Protein 2CMT (pdb70)

Solvent-accessible surface area: 7812 Å² total; per-residue (Å²): 199,66,20,97,0,16,0,29,2,90,25,21,139,30,114,7,34,94,0,5,0,64,0,72,34,85,46,0,73,118,1,0,57,0,0,35,0,1,2,53,30,98,118,72,55,11,0,109,100,6,26,3,35,95,0,25,44,124,56,13,2,25,0,0,1,47,80,133,37,88,26,96,14,14,80,3,20,82,35,193,130,10,88,25,51,30,90,124,34,159,0,90,10,52,0,4,0,0,0,12,45,101,28,113,64,35,1,10,1,23,0,4,0,0,11,48,109,0,63,155,23,48,51,134,35,0,7,0,3,85,7,64,77,6,63,86,4,0,108,95,0,40,86,5,4,26,201,85,0,159,34,143,84,88,0,48,0,40,149,19,8,79,48,223

Organism: Schistosoma mansoni (NCBI:txid6183)

Nearest PDB structures (foldseek):
  2cmt-assembly1_A  TM=1.006E+00  e=1.951E-36  Schistosoma mansoni
  2alf-assembly1_A  TM=9.946E-01  e=2.524E-27  Homo sapiens
  4zsd-assembly1_A  TM=9.932E-01  e=2.254E-27  Homo sapiens
  7th1-assembly1_X  TM=9.928E-01  e=2.254E-27  Homo sapiens
  7zdn-assembly2_B  TM=9.934E-01  e=2.991E-27  Homo sapiens

CATH classification: 2.40.100.10

Structure (mmCIF, N/CA/C/O backbone):
data_2CMT
#
_entry.id   2CMT
#
_cell.length_a   39.654
_cell.length_b   59.213
_cell.length_c   61.888
_cell.angle_alpha   90.00
_cell.angle_beta   90.00
_cell.angle_gamma   90.00
#
_symmetry.space_group_name_H-M   'P 21 21 21'
#
loop_
_entity.id
_entity.type
_entity.pdbx_description
1 polymer 'PEPTIDYL-PROLYL CIS-TRANS ISOMERASE E'
2 non-polymer 'ACETATE ION'
3 water water
#
loop_
_atom_site.group_PDB
_atom_site.id
_atom_site.type_symbol
_atom_site.label_atom_id
_atom_site.label_alt_id
_atom_site.label_comp_id
_atom_site.label_asym_id
_atom_site.label_entity_id
_atom_site.label_seq_id
_atom_site.pdbx_PDB_ins_code
_atom_site.Cartn_x
_atom_site.Cartn_y
_atom_site.Cartn_z
_atom_site.occupancy
_atom_site.B_iso_or_equiv
_atom_site.auth_seq_id
_atom_site.auth_comp_id
_atom_site.auth_asym_id
_atom_site.auth_atom_id
_atom_site.pdbx_PDB_model_num
ATOM 1 N N . ASN A 1 9 ? 23.306 -2.703 -7.667 0.30 13.17 9 ASN A N 1
ATOM 2 C CA . ASN A 1 9 ? 23.532 -1.387 -6.998 1.00 13.10 9 ASN A CA 1
ATOM 3 C C . ASN A 1 9 ? 22.559 -1.167 -5.843 1.00 12.86 9 ASN A C 1
ATOM 4 O O . ASN A 1 9 ? 21.390 -1.550 -5.923 0.30 12.78 9 ASN A O 1
ATOM 9 N N . LEU A 1 10 ? 23.053 -0.538 -4.777 1.00 12.41 10 LEU A N 1
ATOM 10 C CA . LEU A 1 10 ? 22.279 -0.358 -3.550 1.00 11.87 10 LEU A CA 1
ATOM 11 C C . LEU A 1 10 ? 21.234 0.747 -3.717 1.00 11.40 10 LEU A C 1
ATOM 12 O O . LEU A 1 10 ? 21.583 1.872 -4.090 1.00 11.62 10 LEU A O 1
ATOM 17 N N . PRO A 1 11 ? 19.950 0.431 -3.445 1.00 10.84 11 PRO A N 1
ATOM 18 C CA . PRO A 1 11 ? 18.882 1.423 -3.563 1.00 10.44 11 PRO A CA 1
ATOM 19 C C . PRO A 1 11 ? 19.115 2.677 -2.728 1.00 10.09 11 PRO A C 1
ATOM 20 O O . PRO A 1 11 ? 19.605 2.596 -1.602 1.00 9.73 11 PRO A O 1
ATOM 24 N N . ARG A 1 12 ? 18.752 3.818 -3.301 1.00 9.52 12 ARG A N 1
ATOM 25 C CA . ARG A 1 12 ? 18.827 5.110 -2.642 1.00 9.23 12 ARG A CA 1
ATOM 26 C C . ARG A 1 12 ? 17.404 5.647 -2.581 1.00 8.57 12 ARG A C 1
ATOM 27 O O . ARG A 1 12 ? 16.782 5.861 -3.617 1.00 8.40 12 ARG A O 1
ATOM 35 N N . VAL A 1 13 ? 16.880 5.840 -1.374 1.00 7.77 13 VAL A N 1
ATOM 36 C CA . VAL A 1 13 ? 15.498 6.289 -1.199 1.00 7.53 13 VAL A CA 1
ATOM 37 C C . VAL A 1 13 ? 15.448 7.523 -0.312 1.00 7.15 13 VAL A C 1
ATOM 38 O O . VAL A 1 13 ? 16.434 7.855 0.340 1.00 6.99 13 VAL A O 1
ATOM 42 N N . PHE A 1 14 ? 14.304 8.203 -0.293 1.00 6.93 14 PHE A N 1
ATOM 43 C CA . PHE A 1 14 ? 14.191 9.458 0.448 1.00 7.11 14 PHE A CA 1
ATOM 44 C C . PHE A 1 14 ? 12.839 9.660 1.116 1.00 6.89 14 PHE A C 1
ATOM 45 O O . PHE A 1 14 ? 11.823 9.123 0.669 1.00 6.66 14 PHE A O 1
ATOM 53 N N . PHE A 1 15 ? 12.864 10.435 2.201 1.00 6.84 15 PHE A N 1
ATOM 54 C CA . PHE A 1 15 ? 11.676 11.019 2.810 1.00 7.05 15 PHE A CA 1
ATOM 55 C C . PHE A 1 15 ? 11.836 12.531 2.785 1.00 7.15 15 PHE A C 1
ATOM 56 O O . PHE A 1 15 ? 12.878 13.041 3.196 1.00 7.09 15 PHE A O 1
ATOM 64 N N . ASP A 1 16 ? 10.804 13.239 2.336 1.00 7.25 16 ASP A N 1
ATOM 65 C CA . ASP A 1 16 ? 10.663 14.665 2.619 1.00 7.58 16 ASP A CA 1
ATOM 66 C C . ASP A 1 16 ? 9.818 14.800 3.877 1.00 7.78 16 ASP A C 1
ATOM 67 O O . ASP A 1 16 ? 8.718 14.258 3.946 1.00 8.21 16 ASP A O 1
ATOM 72 N N . ILE A 1 17 ? 10.341 15.523 4.863 1.00 7.83 17 ILE A N 1
ATOM 73 C CA . ILE A 1 17 ? 9.744 15.590 6.192 1.00 8.04 17 ILE A CA 1
ATOM 74 C C . ILE A 1 17 ? 9.131 16.961 6.457 1.00 8.16 17 ILE A C 1
ATOM 75 O O . ILE A 1 17 ? 9.765 17.987 6.218 1.00 8.25 17 ILE A O 1
ATOM 80 N N . ARG A 1 18 ? 7.898 16.962 6.954 1.00 8.47 18 ARG A N 1
ATOM 81 C CA . ARG A 1 18 ? 7.255 18.181 7.425 1.00 8.78 18 ARG A CA 1
ATOM 82 C C . ARG A 1 18 ? 7.011 18.038 8.922 1.00 8.93 18 ARG A C 1
ATOM 83 O O . ARG A 1 18 ? 6.402 17.063 9.368 1.00 9.32 18 ARG A O 1
ATOM 91 N N . ILE A 1 19 ? 7.516 19.000 9.693 1.00 8.95 19 ILE A N 1
ATOM 92 C CA . ILE A 1 19 ? 7.339 19.031 11.141 1.00 9.03 19 ILE A CA 1
ATOM 93 C C . ILE A 1 19 ? 6.422 20.205 11.469 1.00 9.13 19 ILE A C 1
ATOM 94 O O . ILE A 1 19 ? 6.774 21.359 11.223 1.00 9.12 19 ILE A O 1
ATOM 99 N N . GLY A 1 20 ? 5.244 19.908 12.010 1.00 9.48 20 GLY A N 1
ATOM 100 C CA . GLY A 1 20 ? 4.227 20.933 12.212 1.00 9.75 20 GLY A CA 1
ATOM 101 C C . GLY A 1 20 ? 3.953 21.647 10.900 1.00 10.03 20 GLY A C 1
ATOM 102 O O . GLY A 1 20 ? 3.688 21.002 9.884 1.00 10.16 20 GLY A O 1
ATOM 103 N N . ASN A 1 21 ? 4.045 22.976 10.914 1.00 10.41 21 ASN A N 1
ATOM 104 C CA . ASN A 1 21 ? 3.754 23.793 9.729 1.00 10.61 21 ASN A CA 1
ATOM 105 C C . ASN A 1 21 ? 4.985 24.189 8.908 1.00 10.72 21 ASN A C 1
ATOM 106 O O . ASN A 1 21 ? 4.958 25.187 8.184 0.50 10.37 21 ASN A O 1
ATOM 111 N N . GLY A 1 22 ? 6.056 23.405 9.011 1.00 10.53 22 GLY A N 1
ATOM 112 C CA . GLY A 1 22 ? 7.305 23.723 8.329 1.00 10.69 22 GLY A CA 1
ATOM 113 C C . GLY A 1 22 ? 7.926 22.520 7.651 1.00 10.62 22 GLY A C 1
ATOM 114 O O . GLY A 1 22 ? 8.019 21.441 8.244 1.00 10.93 22 GLY A O 1
ATOM 115 N N . ASP A 1 23 ? 8.341 22.702 6.401 1.00 10.68 23 ASP A N 1
ATOM 116 C CA . ASP A 1 23 ? 9.122 21.691 5.699 1.00 10.45 23 ASP A CA 1
ATOM 117 C C . ASP A 1 23 ? 10.502 21.609 6.342 1.00 10.38 23 ASP A C 1
ATOM 118 O O . ASP A 1 23 ? 11.190 22.624 6.469 1.00 10.93 23 ASP A O 1
ATOM 123 N N . ALA A 1 24 ? 10.898 20.404 6.748 1.00 9.81 24 ALA A N 1
ATOM 124 C CA . ALA A 1 24 ? 12.150 20.194 7.481 1.00 9.46 24 ALA A CA 1
ATOM 125 C C . ALA A 1 24 ? 13.322 19.794 6.584 1.00 9.11 24 ALA A C 1
ATOM 126 O O . ALA A 1 24 ? 14.480 19.951 6.969 1.00 9.20 24 ALA A O 1
ATOM 128 N N . GLY A 1 25 ? 13.024 19.270 5.398 1.00 8.61 25 GLY A N 1
ATOM 129 C CA . GLY A 1 25 ? 14.053 18.855 4.451 1.00 8.46 25 GLY A CA 1
ATOM 130 C C . GLY A 1 25 ? 13.952 17.385 4.105 1.00 8.22 25 GLY A C 1
ATOM 131 O O . GLY A 1 25 ? 12.971 16.723 4.445 1.00 8.27 25 GLY A O 1
ATOM 132 N N . ARG A 1 26 ? 14.989 16.880 3.443 1.00 8.04 26 ARG A N 1
ATOM 133 C CA . ARG A 1 26 ? 14.998 15.527 2.894 1.00 8.05 26 ARG A CA 1
ATOM 134 C C . ARG A 1 26 ? 15.985 14.624 3.623 1.00 7.79 26 ARG A C 1
ATOM 135 O O . ARG A 1 26 ? 17.136 15.002 3.840 1.00 7.92 26 ARG A O 1
ATOM 143 N N . ILE A 1 27 ? 15.519 13.431 3.990 1.00 7.57 27 ILE A N 1
ATOM 144 C CA . ILE A 1 27 ? 16.377 12.362 4.489 1.00 7.54 27 ILE A CA 1
ATOM 145 C C . ILE A 1 27 ? 16.626 11.405 3.328 1.00 7.44 27 ILE A C 1
ATOM 146 O O . ILE A 1 27 ? 15.676 10.958 2.688 1.00 7.47 27 ILE A O 1
ATOM 151 N N . VAL A 1 28 ? 17.894 11.118 3.044 1.00 7.13 28 VAL A N 1
ATOM 152 C CA . VAL A 1 28 ? 18.260 10.152 2.010 1.00 7.25 28 VAL A CA 1
ATOM 153 C C . VAL A 1 28 ? 18.882 8.936 2.678 1.00 7.03 28 VAL A C 1
ATOM 154 O O . VAL A 1 28 ? 19.735 9.068 3.557 1.00 6.58 28 VAL A O 1
ATOM 158 N N . MET A 1 29 ? 18.447 7.755 2.250 1.00 6.80 29 MET A N 1
ATOM 159 C CA . MET A 1 29 ? 18.850 6.502 2.873 1.00 7.17 29 MET A CA 1
ATOM 160 C C . MET A 1 29 ? 19.378 5.523 1.832 1.00 7.24 29 MET A C 1
ATOM 161 O O . MET A 1 29 ? 18.820 5.404 0.745 1.00 7.39 29 MET A O 1
ATOM 166 N N . GLU A 1 30 ? 20.464 4.836 2.177 1.00 7.35 30 GLU A N 1
ATOM 167 C CA . GLU A 1 30 ? 20.998 3.751 1.365 1.00 7.48 30 GLU A CA 1
ATOM 168 C C . GLU A 1 30 ? 20.527 2.443 1.975 1.00 7.31 30 GLU A C 1
ATOM 169 O O . GLU A 1 30 ? 20.636 2.251 3.188 1.00 7.41 30 GLU A O 1
ATOM 175 N N . LEU A 1 31 ? 19.999 1.556 1.137 1.00 7.08 31 LEU A N 1
ATOM 176 C CA . LEU A 1 31 ? 19.467 0.271 1.590 1.00 7.17 31 LEU A CA 1
ATOM 177 C C . LEU A 1 31 ? 20.446 -0.846 1.255 1.00 7.19 31 LEU A C 1
ATOM 178 O O . LEU A 1 31 ? 20.937 -0.934 0.129 1.00 7.04 31 LEU A O 1
ATOM 183 N N . ARG A 1 32 ? 20.722 -1.697 2.238 1.00 7.41 32 ARG A N 1
ATOM 184 C CA . ARG A 1 32 ? 21.731 -2.743 2.092 1.00 7.81 32 ARG A CA 1
ATOM 185 C C . ARG A 1 32 ? 21.136 -4.006 1.478 1.00 8.05 32 ARG A C 1
ATOM 186 O O . ARG A 1 32 ? 21.031 -5.048 2.130 1.00 8.08 32 ARG A O 1
ATOM 194 N N . SER A 1 33 ? 20.765 -3.898 0.203 1.00 8.37 33 SER A N 1
ATOM 195 C CA A SER A 1 33 ? 20.197 -5.020 -0.541 0.70 8.35 33 SER A CA 1
ATOM 196 C CA B SER A 1 33 ? 20.199 -5.020 -0.546 0.30 8.42 33 SER A CA 1
ATOM 197 C C . SER A 1 33 ? 21.216 -6.143 -0.743 1.00 8.56 33 SER A C 1
ATOM 198 O O . SER A 1 33 ? 20.843 -7.284 -1.019 1.00 8.90 33 SER A O 1
ATOM 203 N N . ASP A 1 34 ? 22.497 -5.813 -0.611 1.00 8.66 34 ASP A N 1
ATOM 204 C CA . ASP A 1 34 ? 23.566 -6.810 -0.685 1.00 8.58 34 ASP A CA 1
ATOM 205 C C . ASP A 1 34 ? 23.544 -7.791 0.494 1.00 8.70 34 ASP A C 1
ATOM 206 O O . ASP A 1 34 ? 24.018 -8.923 0.368 0.70 8.57 34 ASP A O 1
ATOM 211 N N . ILE A 1 35 ? 22.997 -7.357 1.629 1.00 8.44 35 ILE A N 1
ATOM 212 C CA . ILE A 1 35 ? 22.966 -8.162 2.856 1.00 8.36 35 ILE A CA 1
ATOM 213 C C . ILE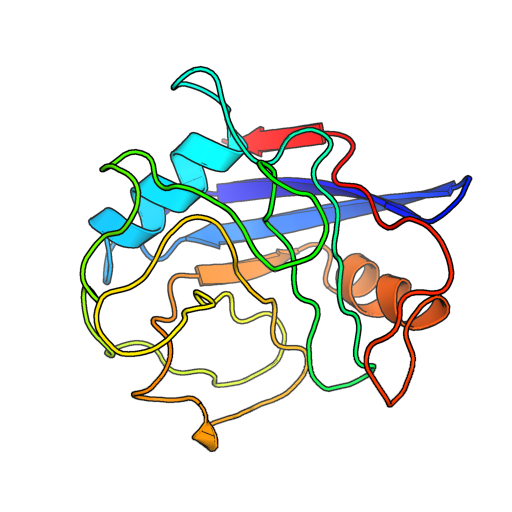 A 1 35 ? 21.566 -8.694 3.160 1.00 8.22 35 ILE A C 1
ATOM 214 O O . ILE A 1 35 ? 21.403 -9.862 3.516 1.00 8.10 35 ILE A O 1
ATOM 219 N N . VAL A 1 36 ? 20.567 -7.823 3.035 1.00 7.86 36 VAL A N 1
ATOM 220 C CA . VAL A 1 36 ? 19.178 -8.160 3.350 1.00 7.79 36 VAL A CA 1
ATOM 221 C C . VAL A 1 36 ? 18.279 -7.753 2.177 1.00 7.73 36 VAL A C 1
ATOM 222 O O . VAL A 1 36 ? 17.502 -6.799 2.275 1.00 7.58 36 VAL A O 1
ATOM 226 N N . PRO A 1 37 ? 18.395 -8.472 1.049 1.00 7.63 37 PRO A N 1
ATOM 227 C CA . PRO A 1 37 ? 17.650 -8.083 -0.150 1.00 7.63 37 PRO A CA 1
ATOM 228 C C . PRO A 1 37 ? 16.130 -8.004 0.030 1.00 7.60 37 PRO A C 1
ATOM 229 O O . PRO A 1 37 ? 15.503 -7.079 -0.484 1.00 7.69 37 PRO A O 1
ATOM 233 N N . ARG A 1 38 ? 15.542 -8.962 0.741 1.00 7.37 38 ARG A N 1
ATOM 234 C CA . ARG A 1 38 ? 14.090 -8.968 0.946 1.00 7.40 38 ARG A CA 1
ATOM 235 C C . ARG A 1 38 ? 13.628 -7.786 1.793 1.00 6.91 38 ARG A C 1
ATOM 236 O O . ARG A 1 38 ? 12.619 -7.154 1.488 1.00 6.88 38 ARG A O 1
ATOM 244 N N . THR A 1 39 ? 14.367 -7.502 2.862 1.00 6.51 39 THR A N 1
ATOM 245 C CA . THR A 1 39 ? 14.017 -6.430 3.791 1.00 6.28 39 THR A CA 1
ATOM 246 C C . THR A 1 39 ? 14.231 -5.063 3.144 1.00 5.95 39 THR A C 1
ATOM 247 O O . THR A 1 39 ? 13.416 -4.155 3.314 1.00 5.73 39 THR A O 1
ATOM 251 N N . ALA A 1 40 ? 15.321 -4.927 2.395 1.00 5.83 40 ALA A N 1
ATOM 252 C CA . ALA A 1 40 ? 15.588 -3.699 1.645 1.00 5.88 40 ALA A CA 1
ATOM 253 C C . ALA A 1 40 ? 14.509 -3.453 0.587 1.00 5.91 40 ALA A C 1
ATOM 254 O O . ALA A 1 40 ? 14.043 -2.324 0.420 1.00 5.98 40 ALA A O 1
ATOM 256 N N . GLU A 1 41 ? 14.102 -4.507 -0.114 1.00 6.03 41 GLU A N 1
ATOM 257 C CA . GLU A 1 41 ? 13.075 -4.384 -1.151 1.00 5.92 41 GLU A CA 1
ATOM 258 C C . GLU A 1 41 ? 11.718 -3.965 -0.588 1.00 5.74 41 GLU A C 1
ATOM 259 O O . GLU A 1 41 ? 11.004 -3.172 -1.203 1.00 5.86 41 GLU A O 1
ATOM 265 N N . ASN A 1 42 ? 11.351 -4.506 0.571 1.00 5.44 42 ASN A N 1
ATOM 266 C CA . ASN A 1 42 ? 10.120 -4.094 1.238 1.00 5.33 42 ASN A CA 1
ATOM 267 C C . ASN A 1 42 ? 10.132 -2.587 1.473 1.00 5.09 42 ASN A C 1
ATOM 268 O O . ASN A 1 42 ? 9.209 -1.879 1.087 1.00 5.11 42 ASN A O 1
ATOM 273 N N . PHE A 1 43 ? 11.204 -2.098 2.083 1.00 4.98 43 PHE A N 1
ATOM 274 C CA . PHE A 1 43 ? 11.314 -0.679 2.410 1.00 4.96 43 PHE A CA 1
ATOM 275 C C . PHE A 1 43 ? 11.318 0.187 1.151 1.00 5.08 43 PHE A C 1
ATOM 276 O O . PHE A 1 43 ? 10.651 1.223 1.101 1.00 5.23 43 PHE A O 1
ATOM 284 N N . ARG A 1 44 ? 12.063 -0.245 0.137 1.00 5.43 44 ARG A N 1
ATOM 285 C CA . ARG A 1 44 ? 12.141 0.488 -1.122 1.00 5.54 44 ARG A CA 1
ATOM 286 C C . ARG A 1 44 ? 10.768 0.604 -1.774 1.00 5.56 44 ARG A C 1
ATOM 287 O O . ARG A 1 44 ? 10.363 1.688 -2.198 1.00 5.66 44 ARG A O 1
ATOM 295 N N . ALA A 1 45 ? 10.058 -0.518 -1.848 1.00 5.41 45 ALA A N 1
ATOM 296 C CA . ALA A 1 45 ? 8.730 -0.546 -2.458 1.00 5.66 45 ALA A CA 1
ATOM 297 C C . ALA A 1 45 ? 7.723 0.299 -1.681 1.00 5.78 45 ALA A C 1
ATOM 298 O O . ALA A 1 45 ? 6.846 0.924 -2.275 1.00 5.96 45 ALA A O 1
ATOM 300 N N . LEU A 1 46 ? 7.842 0.323 -0.356 1.00 5.69 46 LEU A N 1
ATOM 301 C CA . LEU A 1 46 ? 6.969 1.170 0.459 1.00 5.88 46 LEU A CA 1
ATOM 302 C C . LEU A 1 46 ? 7.301 2.655 0.291 1.00 5.89 46 LEU A C 1
ATOM 303 O O . LEU A 1 46 ? 6.425 3.504 0.436 1.00 5.74 46 LEU A O 1
ATOM 308 N N . CYS A 1 47 ? 8.556 2.966 -0.031 1.00 6.18 47 CYS A N 1
ATOM 309 C CA . CYS A 1 47 ? 8.938 4.349 -0.338 1.00 6.48 47 CYS A CA 1
ATOM 310 C C . CYS A 1 47 ? 8.343 4.822 -1.662 1.00 6.81 47 CYS A C 1
ATOM 311 O O . CYS A 1 47 ? 7.860 5.947 -1.758 1.00 7.07 47 CYS A O 1
ATOM 314 N N . THR A 1 48 ? 8.387 3.972 -2.684 1.00 7.19 48 THR A N 1
ATOM 315 C CA . THR A 1 48 ? 7.870 4.355 -4.000 1.00 7.55 48 THR A CA 1
ATOM 316 C C . THR A 1 48 ? 6.354 4.226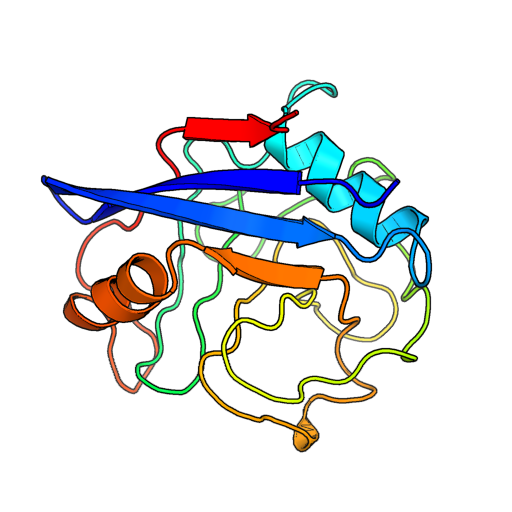 -4.082 1.00 8.03 48 THR A C 1
ATOM 317 O O . THR A 1 48 ? 5.725 4.863 -4.925 1.00 8.81 48 THR A O 1
ATOM 321 N N . GLY A 1 49 ? 5.777 3.393 -3.218 1.00 8.29 49 GLY A N 1
ATOM 322 C CA . GLY A 1 49 ? 4.339 3.149 -3.218 1.00 8.43 49 GLY A CA 1
ATOM 323 C C . GLY A 1 49 ? 3.895 2.278 -4.377 1.00 8.68 49 GLY A C 1
ATOM 324 O O . GLY A 1 49 ? 2.713 2.257 -4.721 1.00 8.96 49 GLY A O 1
ATOM 325 N N . GLU A 1 50 ? 4.834 1.541 -4.967 1.00 8.97 50 GLU A N 1
ATOM 326 C CA . GLU A 1 50 ? 4.565 0.800 -6.201 1.00 9.39 50 GLU A CA 1
ATOM 327 C C . GLU A 1 50 ? 3.534 -0.320 -6.059 1.00 9.58 50 GLU A C 1
ATOM 328 O O . GLU A 1 50 ? 2.983 -0.760 -7.061 1.00 9.82 50 GLU A O 1
ATOM 334 N N . ARG A 1 51 ? 3.282 -0.788 -4.837 1.00 9.76 51 ARG A N 1
ATOM 335 C CA . ARG A 1 51 ? 2.261 -1.821 -4.597 1.00 9.84 51 ARG A CA 1
ATOM 336 C C . ARG A 1 51 ? 0.882 -1.251 -4.254 1.00 9.81 51 ARG A C 1
ATOM 337 O O . ARG A 1 51 ? -0.062 -2.015 -4.047 1.00 10.22 51 ARG A O 1
ATOM 345 N N . GLY A 1 52 ? 0.767 0.074 -4.191 1.00 9.43 52 GLY A N 1
ATOM 346 C CA . GLY A 1 52 ? -0.505 0.733 -3.889 1.00 9.33 52 GLY A CA 1
ATOM 347 C C . GLY A 1 52 ? -0.643 1.187 -2.449 1.00 9.24 52 GLY A C 1
ATOM 348 O O . GLY A 1 52 ? -1.700 1.663 -2.043 1.00 9.77 52 GLY A O 1
ATOM 349 N N . PHE A 1 53 ? 0.432 1.046 -1.681 1.00 8.81 53 PHE A N 1
ATOM 350 C CA . PHE A 1 53 ? 0.462 1.487 -0.293 1.00 8.51 53 PHE A CA 1
ATOM 351 C C . PHE A 1 53 ? 1.904 1.753 0.100 1.00 8.08 53 PHE A C 1
ATOM 352 O O . PHE A 1 53 ? 2.830 1.312 -0.582 1.00 7.75 53 PHE A O 1
ATOM 360 N N . GLY A 1 54 ? 2.095 2.471 1.198 1.00 7.76 54 GLY A N 1
ATOM 361 C CA . GLY A 1 54 ? 3.441 2.778 1.655 1.00 7.75 54 GLY A CA 1
ATOM 362 C C . GLY A 1 54 ? 3.531 3.992 2.550 1.00 7.49 54 GLY A C 1
ATOM 363 O O . GLY A 1 54 ? 2.539 4.427 3.129 1.00 7.41 54 GLY A O 1
ATOM 364 N N . TYR A 1 55 ? 4.732 4.551 2.631 1.00 7.39 55 TYR A N 1
ATOM 365 C CA . TYR A 1 55 ? 5.051 5.557 3.637 1.00 7.69 55 TYR A CA 1
ATOM 366 C C . TYR A 1 55 ? 4.562 6.964 3.311 1.00 8.13 55 TYR A C 1
ATOM 367 O O . TYR A 1 55 ? 4.652 7.845 4.158 1.00 8.29 55 TYR A O 1
ATOM 376 N N . HIS A 1 56 ? 4.058 7.194 2.102 1.00 8.95 56 HIS A N 1
ATOM 377 C CA . HIS A 1 56 ? 3.595 8.534 1.738 1.00 9.44 56 HIS A CA 1
ATOM 378 C C . HIS A 1 56 ? 2.489 8.986 2.692 1.00 9.67 56 HIS A C 1
ATOM 379 O O . HIS A 1 56 ? 1.510 8.270 2.893 1.00 9.66 56 HIS A O 1
ATOM 386 N N . ASN A 1 57 ? 2.681 10.166 3.287 1.00 10.02 57 ASN A N 1
ATOM 387 C CA . ASN A 1 57 ? 1.785 10.735 4.309 1.00 10.52 57 ASN A CA 1
ATOM 388 C C . ASN A 1 57 ? 1.763 9.989 5.651 1.00 10.82 57 ASN A C 1
ATOM 389 O O . ASN A 1 57 ? 0.930 10.273 6.514 1.00 11.03 57 ASN A O 1
ATOM 394 N N . CYS A 1 58 ? 2.702 9.062 5.830 1.00 11.19 58 CYS A N 1
ATOM 395 C CA . CYS A 1 58 ? 2.874 8.342 7.085 1.00 11.28 58 CYS A CA 1
ATOM 396 C C . CYS A 1 58 ? 3.587 9.261 8.071 1.00 11.24 58 CYS A C 1
ATOM 397 O O . CYS A 1 58 ? 4.289 10.183 7.662 1.00 11.57 58 CYS A O 1
ATOM 400 N N . CYS A 1 59 ? 3.412 9.008 9.363 1.00 11.03 59 CYS A N 1
ATOM 401 C CA . CYS A 1 59 ? 4.044 9.836 10.385 1.00 10.84 59 CYS A CA 1
ATOM 402 C C . CYS A 1 59 ? 5.151 9.099 11.131 1.00 10.66 59 CYS A C 1
ATOM 403 O O . CYS A 1 59 ? 5.288 7.876 11.030 1.00 10.63 59 CYS A O 1
ATOM 406 N N . PHE A 1 60 ? 5.951 9.869 11.863 1.00 10.33 60 PHE A N 1
ATOM 407 C CA . PHE A 1 60 ? 6.840 9.328 12.884 1.00 10.26 60 PHE A CA 1
ATOM 408 C C . PHE A 1 60 ? 6.109 9.486 14.210 1.00 10.37 60 PHE A C 1
ATOM 409 O 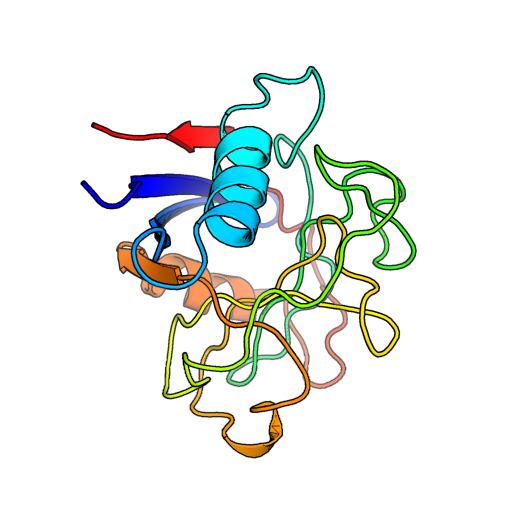O . PHE A 1 60 ? 5.878 10.608 14.662 1.00 10.72 60 PHE A O 1
ATOM 417 N N . HIS A 1 61 ? 5.743 8.364 14.823 1.00 10.19 61 HIS A 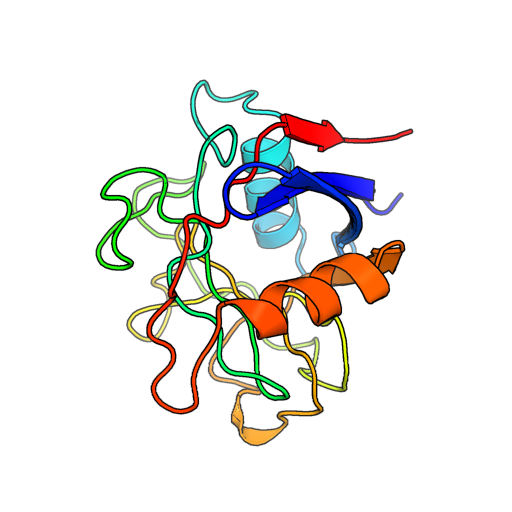N 1
ATOM 418 C CA . HIS A 1 61 ? 4.881 8.375 16.014 1.00 10.34 61 HIS A CA 1
ATOM 419 C C . HIS A 1 61 ? 5.651 8.379 17.334 1.00 10.44 61 HIS A C 1
ATOM 420 O O . HIS A 1 61 ? 5.056 8.593 18.392 1.00 10.83 61 HIS A O 1
ATOM 427 N N . ARG A 1 62 ? 6.959 8.143 17.276 1.00 10.27 62 ARG A N 1
ATOM 428 C CA . ARG A 1 62 ? 7.816 8.273 18.450 1.00 10.29 62 ARG A CA 1
ATOM 429 C C . ARG A 1 62 ? 9.127 8.953 18.073 1.00 9.89 62 ARG A C 1
ATOM 430 O O . ARG A 1 62 ? 9.755 8.598 17.076 1.00 9.48 62 ARG A O 1
ATOM 438 N N . VAL A 1 63 ? 9.521 9.946 18.865 1.00 9.44 63 VAL A N 1
ATOM 439 C CA . VAL A 1 63 ? 10.802 10.618 18.698 1.00 9.42 63 VAL A CA 1
ATOM 440 C C . VAL A 1 63 ? 11.437 10.784 20.073 1.00 9.32 63 VAL A C 1
ATOM 441 O O . VAL A 1 63 ? 10.944 11.553 20.901 1.00 9.31 63 VAL A O 1
ATOM 445 N N . ILE A 1 64 ? 12.516 10.044 20.314 1.00 9.19 64 ILE A N 1
ATOM 446 C CA . ILE A 1 64 ? 13.262 10.129 21.563 1.00 9.40 64 ILE A CA 1
ATOM 447 C C . ILE A 1 64 ? 14.600 10.783 21.240 1.00 9.35 64 ILE A C 1
ATOM 448 O O . ILE A 1 64 ? 15.448 10.154 20.609 1.00 9.16 64 ILE A O 1
ATOM 453 N N . PRO A 1 65 ? 14.787 12.054 21.643 1.00 9.43 65 PRO A N 1
ATOM 454 C CA . PRO A 1 65 ? 16.042 12.737 21.337 1.00 9.62 65 PRO A CA 1
ATOM 455 C C . PRO A 1 65 ? 17.278 11.937 21.743 1.00 9.69 65 PRO A C 1
ATOM 456 O O . PRO A 1 65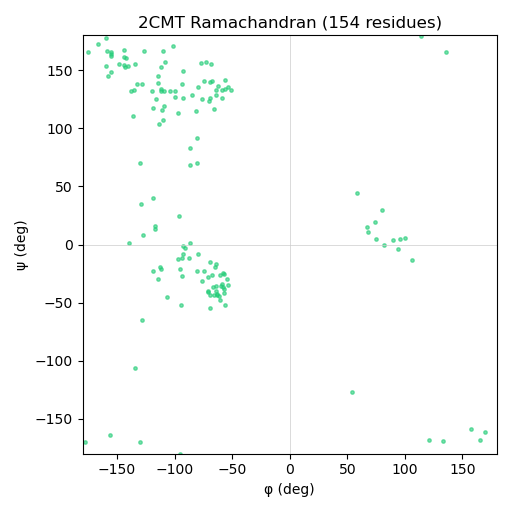 ? 17.326 11.393 22.846 1.00 9.88 65 PRO A O 1
ATOM 460 N N . GLN A 1 66 ? 18.243 11.852 20.827 1.00 9.97 66 GLN A N 1
ATOM 461 C CA A GLN A 1 66 ? 19.535 11.195 21.061 0.50 10.20 66 GLN A CA 1
ATOM 462 C C . GLN A 1 66 ? 19.439 9.676 21.245 1.00 10.25 66 GLN A C 1
ATOM 463 O O . GLN A 1 66 ? 20.394 9.036 21.694 1.00 10.69 66 GLN A O 1
ATOM 469 N N . PHE A 1 67 ? 18.302 9.100 20.865 1.00 10.14 67 PHE A N 1
ATOM 470 C CA . PHE A 1 67 ? 18.131 7.651 20.884 1.00 9.84 67 PHE A CA 1
ATOM 471 C C . PHE A 1 67 ? 17.630 7.181 19.518 1.00 9.51 67 PHE A C 1
ATOM 472 O O . PHE A 1 67 ? 18.351 6.485 18.802 1.00 9.01 67 PHE A O 1
ATOM 480 N N . MET A 1 68 ? 16.422 7.583 19.135 1.00 9.21 68 MET A N 1
ATOM 481 C CA . MET A 1 68 ? 15.865 7.149 17.853 1.00 9.35 68 MET A CA 1
ATOM 482 C C . MET A 1 68 ? 14.529 7.797 17.524 1.00 8.98 68 MET A C 1
ATOM 483 O O . MET A 1 68 ? 13.875 8.381 18.391 1.00 8.91 68 MET A O 1
ATOM 488 N N . CYS A 1 69 ? 14.140 7.672 16.256 1.00 8.56 69 CYS A N 1
ATOM 489 C CA A CYS A 1 69 ? 12.831 8.088 15.758 0.70 8.56 69 CYS A CA 1
ATOM 490 C CA B CYS A 1 69 ? 12.802 8.057 15.831 0.30 8.64 69 CYS A CA 1
ATOM 491 C C . CYS A 1 69 ? 12.153 6.883 15.114 1.00 8.39 69 CYS A C 1
ATOM 492 O O . CYS A 1 69 ? 12.794 6.181 14.326 1.00 8.47 69 CYS A O 1
ATOM 497 N N . GLN A 1 70 ? 10.875 6.663 15.426 1.00 8.02 70 GLN A N 1
ATOM 498 C CA A GLN A 1 70 ? 10.147 5.513 14.907 0.50 8.01 70 GLN A CA 1
ATOM 499 C CA B GLN A 1 70 ? 10.106 5.511 14.937 0.50 8.11 70 GLN A CA 1
ATOM 500 C C . GLN A 1 70 ? 8.964 5.966 14.057 1.00 7.89 70 GLN A C 1
ATOM 501 O O . GLN A 1 70 ? 8.270 6.920 14.397 1.00 7.51 70 GLN A O 1
ATOM 512 N N . GLY A 1 71 ? 8.746 5.267 12.948 1.00 7.57 71 GLY A N 1
ATOM 513 C CA . GLY A 1 71 ? 7.624 5.560 12.068 1.00 7.70 71 GLY A CA 1
ATOM 514 C C . GLY A 1 71 ? 7.232 4.359 11.238 1.00 7.58 71 GLY A C 1
ATOM 515 O O . GLY A 1 71 ? 7.607 3.228 11.549 1.00 7.23 71 GLY A O 1
ATOM 516 N N . GLY A 1 72 ? 6.460 4.613 10.186 1.00 7.81 72 GLY A N 1
ATOM 517 C CA . GLY A 1 72 ? 6.113 3.585 9.209 1.00 8.21 72 GLY A CA 1
ATOM 518 C C . GLY A 1 72 ? 4.780 2.884 9.411 1.00 8.51 72 GLY A C 1
ATOM 519 O O . GLY A 1 72 ? 4.461 1.956 8.674 1.00 8.05 72 GLY A O 1
ATOM 520 N N . ASP A 1 73 ? 3.994 3.313 10.396 1.00 9.15 73 ASP A N 1
ATOM 521 C CA . ASP A 1 73 ? 2.654 2.759 10.580 1.00 9.73 73 ASP A CA 1
ATOM 522 C C . ASP A 1 73 ? 1.658 3.522 9.707 1.00 10.29 73 ASP A C 1
ATOM 523 O O . ASP A 1 73 ? 0.973 4.432 10.173 1.00 10.67 73 ASP A O 1
ATOM 528 N N . PHE A 1 74 ? 1.577 3.137 8.437 1.00 10.87 74 PHE A N 1
ATOM 529 C CA . PHE A 1 74 ? 0.653 3.784 7.496 1.00 11.45 74 PHE A CA 1
ATOM 530 C C . PHE A 1 74 ? -0.753 3.173 7.527 1.00 12.07 74 PHE A C 1
ATOM 531 O O . PHE A 1 74 ? -1.630 3.602 6.777 0.60 11.90 74 PHE A O 1
ATOM 539 N N . VAL A 1 75 ? -0.964 2.178 8.388 1.00 12.82 75 VAL A N 1
ATOM 540 C CA . VAL A 1 75 ? -2.261 1.510 8.499 1.00 13.42 75 VAL A CA 1
ATOM 541 C C . VAL A 1 75 ? -3.101 2.137 9.609 1.00 13.97 75 VAL A C 1
ATOM 542 O O . VAL A 1 75 ? -4.255 2.505 9.382 0.50 13.87 75 VAL A O 1
ATOM 546 N N . LYS A 1 76 ? -2.515 2.254 10.799 1.00 14.43 76 LYS A N 1
ATOM 547 C CA . LYS A 1 76 ? -3.213 2.790 11.974 1.00 14.81 76 LYS A CA 1
ATOM 548 C C . LYS A 1 76 ? -2.688 4.155 12.443 1.00 15.18 76 LYS A C 1
ATOM 549 O O . LYS A 1 76 ? -3.396 4.882 13.143 0.60 15.17 76 LYS A O 1
ATOM 555 N N . GLY A 1 77 ? -1.458 4.500 12.065 1.00 15.43 77 GLY A N 1
ATOM 556 C CA . GLY A 1 77 ? -0.877 5.806 12.388 1.00 15.57 77 GLY A CA 1
ATOM 557 C C . GLY A 1 77 ? -0.417 6.030 13.820 1.00 15.76 77 GLY A C 1
ATOM 558 O O . GLY A 1 77 ? 0.010 7.136 14.161 0.40 15.75 77 GLY A O 1
ATOM 559 N N . ASP A 1 78 ? -0.483 4.998 14.660 1.00 15.85 78 ASP A N 1
ATOM 560 C CA . ASP A 1 78 ? -0.183 5.148 16.092 1.00 15.80 78 ASP A CA 1
ATOM 561 C C . ASP A 1 78 ? 0.851 4.158 16.643 1.00 15.70 78 ASP A C 1
ATOM 562 O O . ASP A 1 78 ? 1.067 4.095 17.854 0.50 15.71 78 ASP A O 1
ATOM 567 N N . GLY A 1 79 ? 1.488 3.391 15.760 1.00 15.49 79 GLY A N 1
ATOM 568 C CA . GLY A 1 79 ? 2.490 2.416 16.171 1.00 15.34 79 GLY A CA 1
ATOM 569 C C . GLY A 1 79 ? 1.954 1.032 16.492 1.00 15.15 79 GLY A C 1
ATOM 570 O O . GLY A 1 79 ? 2.717 0.164 16.913 0.70 15.23 79 GLY A O 1
ATOM 571 N N . THR A 1 80 ? 0.653 0.815 16.291 1.00 14.84 80 THR A N 1
ATOM 572 C CA . THR A 1 80 ? 0.044 -0.496 16.536 1.00 14.58 80 THR A CA 1
ATOM 573 C C . THR A 1 80 ? -0.104 -1.343 15.269 1.00 14.30 80 THR A C 1
ATOM 574 O O . THR A 1 80 ? -0.370 -2.542 15.360 0.50 14.20 80 THR A O 1
ATOM 578 N N . GLY A 1 81 ? 0.073 -0.726 14.100 1.00 13.75 81 GLY A N 1
ATOM 579 C CA . GLY A 1 81 ? -0.196 -1.393 12.826 1.00 13.45 81 GLY A CA 1
ATOM 580 C C . GLY A 1 81 ? 0.915 -1.312 11.796 1.00 13.11 81 GLY A C 1
ATOM 581 O O . GLY A 1 81 ? 2.032 -0.878 12.085 1.00 13.07 81 GLY A O 1
ATOM 582 N N . GLY A 1 82 ? 0.588 -1.737 10.579 1.00 12.71 82 GLY A N 1
ATOM 583 C CA . GLY A 1 82 ? 1.537 -1.777 9.475 1.00 12.42 82 GLY A CA 1
ATOM 584 C C . GLY A 1 82 ? 1.423 -3.078 8.707 1.00 12.12 82 GLY A C 1
ATOM 585 O O . GLY A 1 82 ? 0.804 -4.038 9.170 1.00 12.41 82 GLY A O 1
ATOM 586 N N . LYS A 1 83 ? 2.017 -3.105 7.522 1.00 11.46 83 LYS A N 1
ATOM 587 C CA . LYS A 1 83 ? 2.055 -4.317 6.713 1.00 11.38 83 LYS A CA 1
ATOM 588 C C . LYS A 1 83 ? 3.183 -4.215 5.705 1.00 10.80 83 LYS A C 1
ATOM 589 O O . LYS A 1 83 ? 3.581 -3.116 5.322 1.00 10.67 83 LYS A O 1
ATOM 595 N N . SER A 1 84 ? 3.694 -5.367 5.286 1.00 10.32 84 SER A N 1
ATOM 596 C CA . SER A 1 84 ? 4.782 -5.425 4.319 1.00 10.10 84 SER A CA 1
ATOM 597 C C . SER A 1 84 ? 4.236 -5.762 2.944 1.00 9.83 84 SER A C 1
ATOM 598 O O . SER A 1 84 ? 3.065 -6.118 2.797 1.00 9.88 84 SER A O 1
ATOM 601 N N . ILE A 1 85 ? 5.098 -5.664 1.939 1.00 9.56 85 ILE A N 1
ATOM 602 C CA . ILE A 1 85 ? 4.732 -6.072 0.580 1.00 9.52 85 ILE A CA 1
ATOM 603 C C . ILE A 1 85 ? 4.561 -7.593 0.464 1.00 9.63 85 ILE A C 1
ATOM 604 O O . ILE A 1 85 ? 4.005 -8.079 -0.524 1.00 9.92 85 ILE A O 1
ATOM 609 N N . TYR A 1 86 ? 5.049 -8.331 1.463 1.00 9.54 86 TYR A N 1
ATOM 610 C CA . TYR A 1 86 ? 4.975 -9.798 1.485 1.00 9.71 86 TYR A CA 1
ATOM 611 C C . TYR A 1 86 ? 3.741 -10.325 2.215 1.00 10.02 86 TYR A C 1
ATOM 612 O O . TYR A 1 86 ? 3.470 -11.526 2.190 0.50 9.78 86 TYR A O 1
ATOM 621 N N . GLY A 1 87 ? 3.006 -9.426 2.862 1.00 10.21 87 GLY A N 1
ATOM 622 C CA . GLY A 1 87 ? 1.853 -9.790 3.677 1.00 10.37 87 GLY A CA 1
ATOM 623 C C . GLY A 1 87 ? 1.911 -9.068 5.007 1.00 10.55 87 GLY A C 1
ATOM 624 O O . GLY A 1 87 ? 2.736 -8.172 5.199 1.00 10.62 87 GLY A O 1
ATOM 625 N N . ARG A 1 88 ? 1.047 -9.467 5.934 1.00 10.77 88 ARG A N 1
ATOM 626 C CA . ARG A 1 88 ? 0.956 -8.799 7.232 1.00 10.97 88 ARG A CA 1
ATOM 627 C C . ARG A 1 88 ? 2.289 -8.782 7.977 1.00 11.05 88 ARG A C 1
ATOM 628 O O . ARG A 1 88 ? 2.628 -7.793 8.629 1.00 11.51 88 ARG A O 1
ATOM 636 N N . LYS A 1 89 ? 3.035 -9.879 7.882 1.00 10.90 89 LYS A N 1
ATOM 637 C CA . LYS A 1 89 ? 4.362 -9.955 8.480 1.00 10.68 89 LYS A CA 1
ATOM 638 C C . LYS A 1 89 ? 5.319 -10.765 7.617 1.00 10.29 89 LYS A C 1
ATOM 639 O O . LYS A 1 89 ? 4.892 -11.529 6.748 1.00 10.31 89 LYS A O 1
ATOM 645 N N . PHE A 1 90 ? 6.616 -10.580 7.851 1.00 9.65 90 PHE A N 1
ATOM 646 C CA . PHE A 1 90 ? 7.632 -11.439 7.244 1.00 9.25 90 PHE A CA 1
ATOM 647 C C . PHE A 1 90 ? 8.785 -11.724 8.202 1.00 9.06 90 PHE A C 1
ATOM 648 O O . PHE A 1 90 ? 8.980 -11.017 9.196 1.00 8.72 90 PHE A O 1
ATOM 656 N N . ASP A 1 91 ? 9.524 -12.787 7.903 1.00 8.95 91 ASP A N 1
ATOM 657 C CA . ASP A 1 91 ? 10.569 -13.294 8.790 1.00 8.96 91 ASP A CA 1
ATOM 658 C C . ASP A 1 91 ? 11.750 -12.349 8.905 1.00 8.69 91 ASP A C 1
ATOM 659 O O . ASP A 1 91 ? 12.017 -11.547 8.003 1.00 8.70 91 ASP A O 1
ATOM 664 N N . ASP A 1 92 ? 12.464 -12.468 10.022 1.00 8.30 92 ASP A N 1
ATOM 665 C CA . ASP A 1 92 ? 13.750 -11.810 10.187 1.00 8.33 92 ASP A CA 1
ATOM 666 C C . ASP A 1 92 ? 14.714 -12.431 9.186 1.00 8.09 92 ASP A C 1
ATOM 667 O O . ASP A 1 92 ? 15.001 -13.628 9.241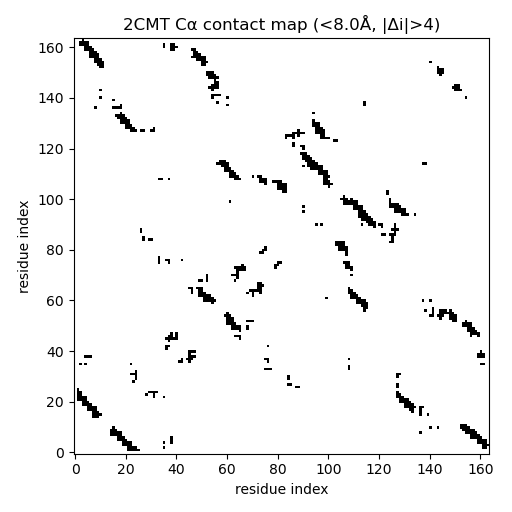 1.00 8.37 92 ASP A O 1
ATOM 672 N N . GLU A 1 93 ? 15.193 -11.616 8.254 1.00 7.70 93 GLU A N 1
ATOM 673 C CA . GLU A 1 93 ? 16.000 -12.109 7.146 1.00 7.79 93 GLU A CA 1
ATOM 674 C C . GLU A 1 93 ? 17.364 -12.582 7.632 1.00 7.67 93 GLU A C 1
ATOM 675 O O . GLU A 1 93 ? 17.761 -13.715 7.365 1.00 7.88 93 GLU A O 1
ATOM 681 N N . ASN A 1 94 ? 18.071 -11.702 8.334 1.00 7.56 94 ASN A N 1
ATOM 682 C CA . ASN A 1 94 ? 19.286 -12.060 9.067 1.00 7.38 94 ASN A CA 1
ATOM 683 C C . ASN A 1 94 ? 19.657 -10.924 10.008 1.00 7.35 94 ASN A C 1
ATOM 684 O O . ASN A 1 94 ? 19.053 -9.853 9.950 1.00 7.21 94 ASN A O 1
ATOM 689 N N . PHE A 1 95 ? 20.648 -11.154 10.863 1.00 7.25 95 PHE A N 1
ATOM 690 C CA . PHE A 1 95 ? 21.097 -10.136 11.812 1.00 7.40 95 PHE A CA 1
ATOM 691 C C . PHE A 1 95 ? 22.561 -9.781 11.572 1.00 7.57 95 PHE A C 1
ATOM 692 O O . PHE A 1 95 ? 23.323 -9.568 12.511 1.00 7.36 95 PHE A O 1
ATOM 700 N N . GLN A 1 96 ? 22.943 -9.694 10.301 1.00 7.75 96 GLN A N 1
ATOM 701 C CA . GLN A 1 96 ? 24.339 -9.471 9.940 1.00 8.22 96 GLN A CA 1
ATOM 702 C C . GLN A 1 96 ? 24.785 -8.020 10.138 1.00 8.25 96 GLN A C 1
ATOM 703 O O . GLN A 1 96 ? 25.947 -7.772 10.443 1.00 8.82 96 GLN A O 1
ATOM 709 N N . LEU A 1 97 ? 23.871 -7.067 9.969 1.00 8.15 97 LEU A N 1
ATOM 710 C CA . LEU A 1 97 ? 24.195 -5.652 10.161 1.00 8.23 97 LEU A CA 1
ATOM 711 C C . LEU A 1 97 ? 23.900 -5.204 11.591 1.00 8.20 97 LEU A C 1
ATOM 712 O O . LEU A 1 97 ? 22.987 -5.720 12.247 1.00 7.76 97 LEU A O 1
ATOM 717 N N . ARG A 1 98 ? 24.678 -4.231 12.060 1.00 8.46 98 ARG A N 1
ATOM 718 C CA . ARG A 1 98 ? 24.645 -3.801 13.455 1.00 8.94 98 ARG A CA 1
ATOM 719 C C . ARG A 1 98 ? 24.076 -2.392 13.610 1.00 8.74 98 ARG A C 1
ATOM 720 O O . ARG A 1 98 ? 24.166 -1.566 12.698 1.00 8.39 98 ARG A O 1
ATOM 728 N N . HIS A 1 99 ? 23.497 -2.129 14.780 1.00 8.79 99 HIS A N 1
ATOM 729 C CA . HIS A 1 99 ? 23.050 -0.790 15.153 1.00 9.19 99 HIS A CA 1
ATOM 730 C C . HIS A 1 99 ? 24.273 -0.018 15.644 1.00 9.63 99 HIS A C 1
ATOM 731 O O . HIS A 1 99 ? 24.393 0.289 16.832 1.00 10.14 99 HIS A O 1
ATOM 738 N N . GLU A 1 100 ? 25.171 0.302 14.716 1.00 10.06 100 GLU A N 1
ATOM 739 C CA . GLU A 1 100 ? 26.526 0.740 15.061 1.00 10.36 100 GLU A CA 1
ATOM 740 C C . GLU A 1 100 ? 26.710 2.248 15.233 1.00 10.43 100 GLU A C 1
ATOM 741 O O . GLU A 1 100 ? 27.804 2.695 15.576 0.70 10.46 100 GLU A O 1
ATOM 747 N N . GLY A 1 101 ? 25.663 3.033 14.996 1.00 10.21 101 GLY A N 1
ATOM 748 C CA . GLY A 1 101 ? 25.766 4.481 15.164 1.00 9.93 101 GLY A CA 1
ATOM 749 C C . GLY A 1 101 ? 24.637 5.271 14.538 1.00 9.78 101 GLY A C 1
ATOM 750 O O . GLY A 1 101 ? 23.624 4.709 14.120 1.00 9.87 101 GLY A O 1
ATOM 751 N N . PHE A 1 102 ? 24.825 6.586 14.467 1.00 9.61 102 PHE A N 1
ATOM 752 C CA . PHE A 1 102 ? 23.796 7.487 13.967 1.00 9.19 102 PHE A CA 1
ATOM 753 C C . PHE A 1 102 ? 23.339 7.107 12.564 1.00 8.90 102 PHE A C 1
ATOM 754 O O . PHE A 1 102 ? 24.159 6.847 11.686 1.00 9.24 102 PHE A O 1
ATOM 762 N N . GLY A 1 103 ? 22.025 7.094 12.362 1.00 8.32 103 GLY A N 1
ATOM 763 C CA . GLY A 1 103 ? 21.449 6.971 11.031 1.00 8.08 103 GLY A CA 1
ATOM 764 C C . GLY A 1 103 ? 21.105 5.562 10.601 1.00 7.75 103 GLY A C 1
ATOM 765 O O . GLY A 1 103 ? 20.545 5.371 9.523 1.00 7.64 103 GLY A O 1
ATOM 766 N N . VAL A 1 104 ? 21.434 4.573 11.427 1.00 7.39 104 VAL A N 1
ATOM 767 C CA . VAL A 1 104 ? 21.135 3.182 11.092 1.00 7.23 104 VAL A CA 1
ATOM 768 C C . VAL A 1 104 ? 19.620 2.967 11.012 1.00 7.00 104 VAL A C 1
ATOM 769 O O . VAL A 1 104 ? 18.869 3.404 11.889 1.00 7.12 104 VAL A O 1
ATOM 773 N N . LEU A 1 105 ? 19.198 2.304 9.936 1.00 6.58 105 LEU A N 1
ATOM 774 C CA A LEU A 1 105 ? 17.799 2.005 9.686 0.50 6.64 105 LEU A CA 1
ATOM 775 C CA B LEU A 1 105 ? 17.789 1.985 9.692 0.50 6.60 105 LEU A CA 1
ATOM 776 C C . LEU A 1 105 ? 17.521 0.553 10.088 1.00 6.51 105 LEU A C 1
ATOM 777 O O . LEU A 1 105 ? 18.226 -0.357 9.653 1.00 6.52 105 LEU A O 1
ATOM 786 N N . SER A 1 106 ? 16.490 0.343 10.897 1.00 6.29 106 SER A N 1
ATOM 787 C CA . SER A 1 106 ? 16.192 -0.985 11.414 1.00 6.29 106 SER A CA 1
ATOM 788 C C . SER A 1 106 ? 14.689 -1.213 11.522 1.00 6.17 106 SER A C 1
ATOM 789 O O . SER A 1 106 ? 13.916 -0.260 11.650 1.00 5.95 106 SER A O 1
ATOM 792 N N . MET A 1 107 ? 14.280 -2.477 11.457 1.00 5.99 107 MET A N 1
ATOM 793 C CA . MET A 1 107 ? 12.864 -2.833 11.497 1.00 6.42 107 MET A CA 1
ATOM 794 C C . MET A 1 107 ? 12.357 -2.934 12.923 1.00 6.58 107 MET A C 1
ATOM 795 O O . MET A 1 107 ? 12.950 -3.620 13.752 1.00 6.63 107 MET A O 1
ATOM 800 N N . ALA A 1 108 ? 11.258 -2.241 13.202 1.00 6.66 108 ALA A N 1
ATOM 801 C CA . ALA A 1 108 ? 10.520 -2.442 14.439 1.00 7.28 108 ALA A CA 1
ATOM 802 C C . ALA A 1 108 ? 9.800 -3.780 14.325 1.00 7.72 108 ALA A C 1
ATOM 803 O O . ALA A 1 108 ? 9.570 -4.274 13.223 1.00 7.91 108 ALA A O 1
ATOM 805 N N . ASN A 1 109 ? 9.457 -4.378 15.458 1.00 8.23 109 ASN A N 1
ATOM 806 C CA . ASN A 1 109 ? 8.722 -5.636 15.445 1.00 8.88 109 ASN A CA 1
ATOM 807 C C . ASN A 1 109 ? 8.014 -5.868 16.770 1.00 9.42 109 ASN A C 1
ATOM 808 O O . ASN A 1 109 ? 8.117 -5.045 17.678 1.00 9.93 109 ASN A O 1
ATOM 813 N N . SER A 1 110 ? 7.280 -6.978 16.842 1.00 9.94 110 SER A N 1
ATOM 814 C CA A SER A 1 110 ? 6.602 -7.407 18.061 0.50 10.16 110 SER A CA 1
ATOM 815 C CA B SER A 1 110 ? 6.607 -7.402 18.065 0.50 10.12 110 SER A CA 1
ATOM 816 C C . SER A 1 110 ? 7.071 -8.815 18.419 1.00 10.37 110 SER A C 1
ATOM 817 O O . SER A 1 110 ? 6.266 -9.683 18.774 1.00 11.06 110 SER A O 1
ATOM 822 N N . GLY A 1 111 ? 8.381 -9.033 18.316 1.00 10.46 111 GLY A N 1
ATOM 823 C CA . GLY A 1 111 ? 8.985 -10.334 18.570 1.00 10.43 111 GLY A CA 1
ATOM 824 C C . GLY A 1 111 ? 9.584 -10.907 17.299 1.00 10.51 111 GLY A C 1
ATOM 825 O O . GLY A 1 111 ? 9.526 -10.276 16.242 1.00 10.46 111 GLY A O 1
ATOM 826 N N . PRO A 1 112 ? 10.180 -12.104 17.393 1.00 10.58 112 PRO A N 1
ATOM 827 C CA . PRO A 1 112 ? 10.784 -12.761 16.239 1.00 10.24 112 PRO A CA 1
ATOM 828 C C . PRO A 1 112 ? 9.828 -12.897 15.058 1.00 9.88 112 PRO A C 1
ATOM 829 O O . PRO A 1 112 ? 8.665 -13.255 15.241 1.00 9.90 112 PRO A O 1
ATOM 833 N N . ASN A 1 113 ? 10.327 -12.589 13.865 1.00 9.55 113 ASN A N 1
ATOM 834 C CA . ASN A 1 113 ? 9.611 -12.829 12.613 1.00 9.36 113 ASN A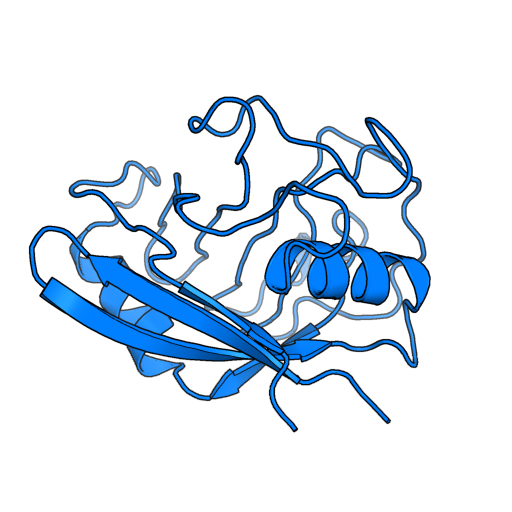 CA 1
ATOM 835 C C . ASN A 1 113 ? 8.254 -12.128 12.520 1.00 9.11 113 ASN A C 1
ATOM 836 O O . ASN A 1 113 ? 7.270 -12.724 12.073 1.00 9.26 113 ASN A O 1
ATOM 841 N N . THR A 1 114 ? 8.214 -10.860 12.933 1.00 8.66 114 THR A N 1
ATOM 842 C CA . THR A 1 114 ? 6.995 -10.046 12.861 1.00 8.61 114 THR A CA 1
ATOM 843 C C . THR A 1 114 ? 7.254 -8.696 12.187 1.00 8.49 114 THR A C 1
ATOM 844 O O . THR A 1 114 ? 6.644 -7.683 12.543 1.00 9.11 114 THR A O 1
ATOM 848 N N . ASN A 1 115 ? 8.144 -8.684 11.199 1.00 7.92 115 ASN A N 1
ATOM 849 C CA . ASN A 1 115 ? 8.429 -7.461 10.450 1.00 7.55 115 ASN A CA 1
ATOM 850 C C . ASN A 1 115 ? 7.245 -7.077 9.583 1.00 7.35 115 ASN A C 1
ATOM 851 O O . ASN A 1 115 ? 6.612 -7.938 8.983 1.00 7.44 115 ASN A O 1
ATOM 856 N N . GLY A 1 116 ? 6.958 -5.783 9.517 1.00 7.00 116 GLY A N 1
ATOM 857 C CA . GLY A 1 116 ? 5.873 -5.272 8.689 1.00 6.77 116 GLY A CA 1
ATOM 858 C C . GLY A 1 116 ? 6.355 -4.065 7.914 1.00 6.44 116 GLY A C 1
ATOM 859 O O . GLY A 1 116 ? 7.116 -4.200 6.958 1.00 6.69 116 GLY A O 1
ATOM 860 N N . SER A 1 117 ? 5.909 -2.885 8.332 1.00 6.37 117 SER A N 1
ATOM 861 C CA . SER A 1 117 ? 6.344 -1.629 7.724 1.00 6.28 117 SER A CA 1
ATOM 862 C C . SER A 1 117 ? 7.049 -0.692 8.698 1.00 6.07 117 SER A C 1
ATOM 863 O O . SER A 1 117 ? 7.802 0.182 8.274 1.00 5.81 117 SER A O 1
ATOM 866 N N . GLN A 1 118 ? 6.804 -0.851 9.996 1.00 5.83 118 GLN A N 1
ATOM 867 C CA . GLN A 1 118 ? 7.396 0.051 10.971 1.00 5.95 118 GLN A CA 1
ATOM 868 C C . GLN A 1 118 ? 8.904 -0.120 11.037 1.00 5.76 118 GLN A C 1
ATOM 869 O O . GLN A 1 118 ? 9.422 -1.232 10.969 1.00 5.62 118 GLN A O 1
ATOM 875 N N . PHE A 1 119 ? 9.593 1.005 11.180 1.00 5.73 119 PHE A N 1
ATOM 876 C CA . PHE A 1 119 ? 11.040 1.041 11.207 1.00 5.77 119 PHE A CA 1
ATOM 877 C C . PHE A 1 119 ? 11.452 2.111 12.193 1.00 5.67 119 PHE A C 1
ATOM 878 O O . PHE A 1 119 ? 10.631 2.931 12.603 1.00 5.61 119 PHE A O 1
ATOM 886 N N . PHE A 1 120 ? 12.726 2.118 12.556 1.00 5.75 120 PHE A N 1
ATOM 887 C CA . PHE A 1 120 ? 13.280 3.244 13.289 1.00 6.23 120 PHE A CA 1
ATOM 888 C C . PHE A 1 120 ? 14.625 3.670 12.726 1.00 6.44 120 PHE A C 1
ATOM 889 O O . PHE A 1 120 ? 15.318 2.896 12.060 1.00 6.01 120 PHE A O 1
ATOM 897 N N . ILE A 1 121 ? 14.949 4.937 12.960 1.00 6.89 121 ILE A N 1
ATOM 898 C CA . ILE A 1 121 ? 16.245 5.493 12.636 1.00 7.48 121 ILE A CA 1
ATOM 899 C C . ILE A 1 121 ? 16.960 5.735 13.955 1.00 7.89 121 ILE A C 1
ATOM 900 O O . ILE A 1 121 ? 16.474 6.497 14.791 1.00 7.34 121 ILE A O 1
ATOM 905 N N . CYS A 1 122 ? 18.096 5.072 14.145 1.00 8.69 122 CYS A N 1
ATOM 906 C CA . CYS A 1 122 ? 18.920 5.273 15.332 1.00 9.63 122 CYS A CA 1
ATOM 907 C C . CYS A 1 122 ? 19.644 6.602 15.238 1.00 9.85 122 CYS A C 1
ATOM 908 O O . CYS A 1 122 ? 20.114 6.980 14.169 1.00 10.05 122 CYS A O 1
ATOM 911 N N . THR A 1 123 ? 19.745 7.304 16.360 1.00 10.22 123 THR A N 1
ATOM 912 C CA . THR A 1 123 ? 20.543 8.525 16.417 1.00 10.78 123 THR A CA 1
ATOM 913 C C . THR A 1 123 ? 21.708 8.374 17.395 1.00 11.03 123 THR A C 1
ATOM 914 O O . THR A 1 123 ? 22.332 9.357 17.788 1.00 11.37 123 THR A O 1
ATOM 918 N N . THR A 1 124 ? 21.997 7.128 17.764 1.00 11.32 124 THR A N 1
ATOM 919 C CA . THR A 1 124 ? 23.139 6.788 18.605 1.00 11.73 124 THR A CA 1
ATOM 920 C C . THR A 1 124 ? 23.470 5.312 18.393 1.00 11.98 124 THR A C 1
ATOM 921 O O . THR A 1 124 ? 22.679 4.574 17.806 1.00 12.01 124 THR A O 1
ATOM 925 N N . LYS A 1 125 ? 24.639 4.889 18.860 1.00 12.29 125 LYS A N 1
ATOM 926 C CA . LYS A 1 125 ? 25.017 3.481 18.825 1.00 12.48 125 LYS A CA 1
ATOM 927 C C . LYS A 1 125 ? 24.166 2.711 19.836 1.00 12.45 125 LYS A C 1
ATOM 928 O O . LYS A 1 125 ? 24.151 3.060 21.016 1.00 12.88 125 LYS A O 1
ATOM 934 N N . CYS A 1 126 ? 23.453 1.683 19.368 1.00 12.46 126 CYS A N 1
ATOM 935 C CA A CYS A 1 126 ? 22.628 0.868 20.269 0.50 12.29 126 CYS A CA 1
ATOM 936 C CA B CYS A 1 126 ? 22.557 0.875 20.195 0.50 12.39 126 CYS A CA 1
ATOM 937 C C . CYS A 1 126 ? 22.846 -0.620 20.025 1.00 12.21 126 CYS A C 1
ATOM 938 O O . CYS A 1 126 ? 21.973 -1.354 19.553 1.00 12.00 126 CYS A O 1
ATOM 943 N N . ASP A 1 127 ? 24.047 -1.063 20.397 1.00 11.95 127 ASP A N 1
ATOM 944 C CA . ASP A 1 127 ? 24.463 -2.467 20.267 1.00 11.76 127 ASP A CA 1
ATOM 945 C C . ASP A 1 127 ? 23.513 -3.456 20.944 1.00 11.28 127 ASP A C 1
ATOM 946 O O . ASP A 1 127 ? 23.398 -4.607 20.519 1.00 11.20 127 ASP A O 1
ATOM 951 N N . TRP A 1 128 ? 22.850 -3.009 22.006 1.00 10.66 128 TRP A N 1
ATOM 952 C CA . TRP A 1 128 ? 21.893 -3.845 22.737 1.00 10.26 128 TRP A CA 1
ATOM 953 C C . TRP A 1 128 ? 20.670 -4.258 21.907 1.00 9.73 128 TRP A C 1
ATOM 954 O O . TRP A 1 128 ? 19.961 -5.193 22.277 1.00 9.83 128 TRP A O 1
ATOM 965 N N . LEU A 1 129 ? 20.424 -3.567 20.794 1.00 9.06 129 LEU A N 1
ATOM 966 C CA . LEU A 1 129 ? 19.337 -3.932 19.886 1.00 8.67 129 LEU A CA 1
ATOM 967 C C . LEU A 1 129 ? 19.769 -4.966 18.846 1.00 8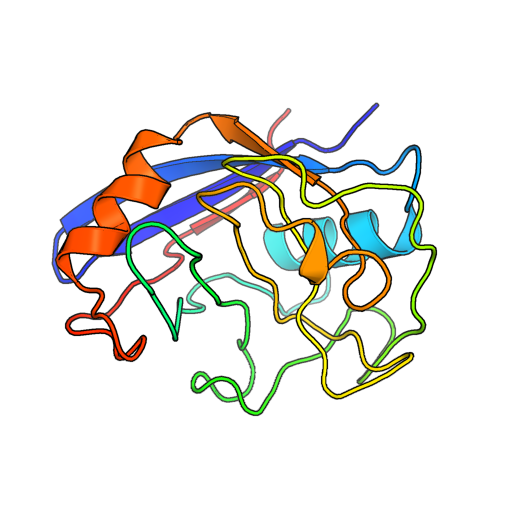.28 129 LEU A C 1
ATOM 968 O O . LEU A 1 129 ? 18.923 -5.521 18.145 1.00 7.87 129 LEU A O 1
ATOM 973 N N . ASP A 1 130 ? 21.073 -5.222 18.740 1.00 8.04 130 ASP A N 1
ATOM 974 C CA . ASP A 1 130 ? 21.573 -6.217 17.786 1.00 7.99 130 ASP A CA 1
ATOM 975 C C . ASP A 1 130 ? 21.014 -7.595 18.137 1.00 7.82 130 ASP A C 1
ATOM 976 O O . ASP A 1 130 ? 20.970 -7.971 19.310 1.00 7.81 130 ASP A O 1
ATOM 981 N N . GLY A 1 131 ? 20.568 -8.331 17.123 1.00 7.82 131 GLY A N 1
ATOM 982 C CA . GLY A 1 131 ? 19.952 -9.640 17.332 1.00 7.81 131 GLY A CA 1
ATOM 983 C C . GLY A 1 131 ? 18.483 -9.594 17.733 1.00 7.94 131 GLY A C 1
ATOM 984 O O . GLY A 1 131 ? 17.866 -10.641 17.932 1.00 8.36 131 GLY A O 1
ATOM 985 N N . LYS A 1 132 ? 17.923 -8.391 17.862 1.00 7.97 132 LYS A N 1
ATOM 986 C CA . LYS A 1 132 ? 16.496 -8.208 18.148 1.00 7.88 132 LYS A CA 1
ATOM 987 C C . LYS A 1 132 ? 15.745 -7.534 16.994 1.00 7.72 132 LYS A C 1
ATOM 988 O O . LYS A 1 132 ? 14.547 -7.767 16.818 1.00 8.77 132 LYS A O 1
ATOM 994 N N . HIS A 1 133 ? 16.442 -6.690 16.233 1.00 7.16 133 HIS A N 1
ATOM 995 C CA . HIS A 1 133 ? 15.853 -5.968 15.108 1.00 6.92 133 HIS A CA 1
ATOM 996 C C . HIS A 1 133 ? 16.750 -6.090 13.889 1.00 6.62 133 HIS A C 1
ATOM 997 O O . HIS A 1 133 ? 17.968 -6.003 14.008 1.00 7.11 133 HIS A O 1
ATOM 1004 N N . VAL A 1 134 ? 16.144 -6.300 12.722 1.00 6.26 134 VAL A N 1
ATOM 1005 C CA . VAL A 1 134 ? 16.898 -6.453 11.486 1.00 6.02 134 VAL A CA 1
ATOM 1006 C C . VAL A 1 134 ? 17.286 -5.086 10.932 1.00 5.72 134 VAL A C 1
ATOM 1007 O O . VAL A 1 134 ? 16.425 -4.290 10.546 1.00 5.52 134 VAL A O 1
ATOM 1011 N N . VAL A 1 135 ? 18.589 -4.827 10.913 1.00 5.29 135 VAL A N 1
ATOM 1012 C CA . VAL A 1 135 ? 19.157 -3.622 10.324 1.00 5.50 135 VAL A CA 1
ATOM 1013 C C . VAL A 1 135 ? 19.226 -3.812 8.809 1.00 5.67 135 VAL A C 1
ATOM 1014 O O . VAL A 1 135 ? 19.626 -4.877 8.329 1.00 5.77 135 VAL A O 1
ATOM 1018 N N . PHE A 1 136 ? 18.830 -2.789 8.056 1.00 5.71 136 PHE A N 1
ATOM 1019 C CA . PHE A 1 136 ? 18.754 -2.918 6.599 1.00 5.76 136 PHE A CA 1
ATOM 1020 C C . PHE A 1 136 ? 19.235 -1.714 5.796 1.00 5.88 136 PHE A C 1
ATOM 1021 O O . PHE A 1 136 ? 19.189 -1.738 4.570 1.00 5.79 136 PHE A O 1
ATOM 1029 N N . GLY A 1 137 ? 19.711 -0.669 6.458 1.00 5.93 137 GLY A N 1
ATOM 1030 C CA . GLY A 1 137 ? 20.186 0.498 5.728 1.00 6.12 137 GLY A CA 1
ATOM 1031 C C . GLY A 1 137 ? 20.731 1.572 6.633 1.00 6.33 137 GLY A C 1
ATOM 1032 O O . GLY A 1 137 ? 20.915 1.357 7.830 1.00 6.09 137 GLY A O 1
ATOM 1033 N N . ARG A 1 138 ? 20.993 2.736 6.052 1.00 6.72 138 ARG A N 1
ATOM 1034 C CA . ARG A 1 138 ? 21.519 3.853 6.814 1.00 6.91 138 ARG A CA 1
ATOM 1035 C C . ARG A 1 138 ? 21.234 5.174 6.117 1.00 6.75 138 ARG A C 1
ATOM 1036 O O . ARG A 1 138 ? 21.241 5.259 4.885 1.00 6.62 138 ARG A O 1
ATOM 1044 N N . VAL A 1 139 ? 20.975 6.199 6.920 1.00 6.70 139 VAL A N 1
ATOM 1045 C CA . VAL A 1 139 ? 20.869 7.558 6.417 1.00 6.93 139 VAL A CA 1
ATOM 1046 C C . VAL A 1 139 ? 22.236 7.961 5.870 1.00 7.26 139 VAL A C 1
ATOM 1047 O O . VAL A 1 139 ? 23.250 7.790 6.548 1.00 7.58 139 VAL A O 1
ATOM 1051 N N . VAL A 1 140 ? 22.256 8.459 4.635 1.00 7.30 140 VAL A N 1
ATOM 1052 C CA . VAL A 1 140 ? 23.494 8.932 3.999 1.00 7.59 140 VAL A CA 1
ATOM 1053 C C . VAL A 1 140 ? 23.503 10.449 3.767 1.00 7.78 140 VAL A C 1
ATOM 1054 O O . VAL A 1 140 ? 24.566 11.042 3.590 0.70 7.80 140 VAL A O 1
ATOM 1058 N N . ASP A 1 141 ? 22.326 11.068 3.767 1.00 8.07 141 ASP A N 1
ATOM 1059 C CA . ASP A 1 141 ? 22.221 12.522 3.703 1.00 8.02 141 ASP A CA 1
ATOM 1060 C C . ASP A 1 141 ? 20.984 12.977 4.470 1.00 7.96 141 ASP A C 1
ATOM 1061 O O . ASP A 1 141 ? 20.037 12.211 4.648 1.00 7.43 141 ASP A O 1
ATOM 1066 N N . GLY A 1 142 ? 20.998 14.219 4.938 1.00 7.84 142 GLY A N 1
ATOM 1067 C CA . GLY A 1 142 ? 19.883 14.751 5.708 1.00 7.74 142 GLY A CA 1
ATOM 1068 C C . GLY A 1 142 ? 19.912 14.317 7.160 1.00 7.66 142 GLY A C 1
ATOM 1069 O O . GLY A 1 142 ? 18.867 14.205 7.801 1.00 7.44 142 GLY A O 1
ATOM 1070 N N . GLN A 1 143 ? 21.110 14.085 7.691 1.00 7.73 143 GLN A N 1
ATOM 1071 C CA . GLN A 1 143 ? 21.262 13.785 9.112 1.00 7.83 143 GLN A CA 1
ATOM 1072 C C . GLN A 1 143 ? 20.693 14.926 9.956 1.00 7.83 143 GLN A C 1
ATOM 1073 O O . GLN A 1 143 ? 20.106 14.689 11.013 1.00 7.66 143 GLN A O 1
ATOM 1079 N N . ASN A 1 144 ? 20.863 16.160 9.480 1.00 7.87 144 ASN A N 1
ATOM 1080 C CA . ASN A 1 144 ? 20.274 17.332 10.133 1.00 7.92 144 ASN A CA 1
ATOM 1081 C C . ASN A 1 144 ? 18.753 17.256 10.244 1.00 7.68 144 ASN A C 1
ATOM 1082 O O . ASN A 1 144 ? 18.180 17.737 11.214 1.00 7.44 144 ASN A O 1
ATOM 1087 N N . VAL A 1 145 ? 18.108 16.648 9.249 1.00 7.60 145 VAL A N 1
ATOM 1088 C CA . VAL A 1 145 ? 16.652 16.530 9.226 1.00 7.76 145 VAL A CA 1
ATOM 1089 C C . VAL A 1 145 ? 16.186 15.540 10.291 1.00 7.74 145 VAL A C 1
ATOM 1090 O O . VAL A 1 145 ? 15.185 15.771 10.966 1.00 7.69 145 VAL A O 1
ATOM 1094 N N . VAL A 1 146 ? 16.922 14.442 10.442 1.00 7.88 146 VAL A N 1
ATOM 1095 C CA . VAL A 1 146 ? 16.653 13.485 11.511 1.00 8.28 146 VAL A CA 1
ATOM 1096 C C . VAL A 1 146 ? 16.811 14.174 12.869 1.00 8.49 146 VAL A C 1
ATOM 1097 O O . VAL A 1 146 ? 15.980 14.003 13.758 1.00 8.74 146 VAL A O 1
ATOM 1101 N N . LYS A 1 147 ? 17.874 14.960 13.014 1.00 8.81 147 LYS A N 1
ATOM 1102 C CA . LYS A 1 147 ? 18.139 15.676 14.262 1.00 9.28 147 LYS A CA 1
ATOM 1103 C C . LYS A 1 147 ? 17.083 16.751 14.539 1.00 9.52 147 LYS A C 1
ATOM 1104 O O . LYS A 1 147 ? 16.703 16.956 15.691 1.00 9.32 147 LYS A O 1
ATOM 1110 N N . LYS A 1 148 ? 16.610 17.417 13.484 1.00 10.05 148 LYS A N 1
ATOM 1111 C CA . LYS A 1 148 ? 15.528 18.410 13.588 1.00 10.75 148 LYS A CA 1
ATOM 1112 C C . LYS A 1 148 ? 14.282 17.870 14.277 1.00 10.75 148 LYS A C 1
ATOM 1113 O O . LYS A 1 148 ? 13.581 18.610 14.971 1.00 10.74 148 LYS A O 1
ATOM 1119 N N . MET A 1 149 ? 13.989 16.590 14.060 1.00 10.92 149 MET A N 1
ATOM 1120 C CA . MET A 1 149 ? 12.819 15.956 14.664 1.00 11.38 149 MET A CA 1
ATOM 1121 C C . MET A 1 149 ? 12.815 16.047 16.184 1.00 10.98 149 MET A C 1
ATOM 1122 O O . MET A 1 149 ? 11.751 15.999 16.800 1.00 10.86 149 MET A O 1
ATOM 1127 N N . GLU A 1 150 ? 13.999 16.174 16.784 1.00 10.83 150 GLU A N 1
ATOM 1128 C CA . GLU A 1 150 ? 14.123 16.242 18.241 1.00 10.82 150 GLU A CA 1
ATOM 1129 C C . GLU A 1 150 ? 13.385 17.434 18.841 1.00 10.90 150 GLU A C 1
ATOM 1130 O O . GLU A 1 150 ? 12.972 17.378 19.997 1.00 10.71 150 GLU A O 1
ATOM 1136 N N . SER A 1 151 ? 13.209 18.496 18.055 1.00 11.17 151 SER A N 1
ATOM 1137 C CA . SER A 1 151 ? 12.467 19.681 18.501 1.00 11.46 151 SER A CA 1
ATOM 1138 C C . SER A 1 151 ? 11.029 19.382 18.925 1.00 11.58 151 SER A C 1
ATOM 1139 O O . SER A 1 151 ? 10.444 20.134 19.706 1.00 12.15 151 SER A O 1
ATOM 1142 N N . VAL A 1 152 ? 10.459 18.294 18.411 1.00 11.38 152 VAL A N 1
ATOM 1143 C CA . VAL A 1 152 ? 9.103 17.895 18.785 1.00 11.27 152 VAL A CA 1
ATOM 1144 C C . VAL A 1 152 ? 9.062 16.531 19.481 1.00 11.00 152 VAL A C 1
ATOM 1145 O O . VAL A 1 152 ? 7.994 15.949 19.653 1.00 10.73 152 VAL A O 1
ATOM 1149 N N . GLY A 1 153 ? 10.227 16.039 19.894 1.00 10.97 153 GLY A N 1
ATOM 1150 C CA . GLY A 1 153 ? 10.328 14.786 20.632 1.00 11.25 153 GLY A CA 1
ATOM 1151 C C . GLY A 1 153 ? 10.365 15.016 22.129 1.00 11.32 153 GLY A C 1
ATOM 1152 O O . GLY A 1 153 ? 10.315 16.154 22.601 1.00 11.27 153 GLY A O 1
ATOM 1153 N N . SER A 1 154 ? 10.459 13.925 22.877 1.00 11.55 154 SER A N 1
ATOM 1154 C CA . SER A 1 154 ? 10.513 13.990 24.332 1.00 11.92 154 SER A CA 1
ATOM 1155 C C . SER A 1 154 ? 11.205 12.752 24.877 1.00 11.97 154 SER A C 1
ATOM 1156 O O . SER A 1 154 ? 11.373 11.760 24.166 1.00 11.78 154 SER A O 1
ATOM 1159 N N . LYS A 1 155 ? 11.595 12.803 26.146 1.00 12.25 155 LYS A N 1
ATOM 1160 C CA . LYS A 1 155 ? 12.287 11.678 26.764 1.00 12.47 155 LYS A CA 1
ATOM 1161 C C . LYS A 1 155 ? 11.435 10.408 26.743 1.00 12.38 155 LYS A C 1
ATOM 1162 O O . LYS A 1 155 ? 11.963 9.316 26.586 1.00 12.56 155 LYS A O 1
ATOM 1168 N N . SER A 1 156 ? 10.120 10.555 26.897 1.00 12.24 156 SER A N 1
ATOM 1169 C CA . SER A 1 156 ? 9.203 9.412 26.832 1.00 12.31 156 SER A CA 1
ATOM 1170 C C . SER A 1 156 ? 8.990 8.910 25.402 1.00 12.30 156 SER A C 1
ATOM 1171 O O . SER A 1 156 ? 8.597 7.765 25.199 1.00 12.61 156 SER A O 1
ATOM 1174 N N . GLY A 1 157 ? 9.232 9.776 24.422 1.00 12.05 157 GLY A N 1
ATOM 1175 C CA . GLY A 1 157 ? 9.021 9.447 23.015 1.00 12.16 157 GLY A CA 1
ATOM 1176 C C . GLY A 1 157 ? 7.794 10.120 22.425 1.00 12.08 157 GLY A C 1
ATOM 1177 O O . GLY A 1 157 ? 7.627 10.138 21.209 1.00 11.76 157 GLY A O 1
ATOM 1178 N N . LYS A 1 158 ? 6.932 10.671 23.280 1.00 12.19 158 LYS A N 1
ATOM 1179 C CA . LYS A 1 158 ? 5.724 11.354 22.824 1.00 12.42 158 LYS A CA 1
ATOM 1180 C C . LYS A 1 158 ? 6.087 12.509 21.897 1.00 12.47 158 LYS A C 1
ATOM 1181 O O . LYS A 1 158 ? 6.974 13.308 22.202 1.00 12.53 158 LYS A O 1
ATOM 1187 N N . VAL A 1 159 ? 5.392 12.585 20.767 1.00 12.53 159 VAL A N 1
ATOM 1188 C CA . VAL A 1 159 ? 5.656 13.603 19.761 1.00 12.75 159 VAL A CA 1
ATOM 1189 C C . VAL A 1 159 ? 4.733 14.807 19.987 1.00 12.87 159 VAL A C 1
ATOM 1190 O O . VAL A 1 159 ? 3.544 14.641 20.272 1.00 13.33 159 VAL A O 1
ATOM 1194 N N . LYS A 1 160 ? 5.291 16.011 19.858 1.00 12.82 160 LYS A N 1
ATOM 1195 C CA . LYS A 1 160 ? 4.587 17.252 20.215 1.00 12.91 160 LYS A CA 1
ATOM 1196 C C . LYS A 1 160 ? 3.864 17.912 19.039 1.00 12.70 160 LYS A C 1
ATOM 1197 O O . LYS A 1 160 ? 2.890 18.637 19.234 1.00 13.12 160 LYS A O 1
ATOM 1203 N N . GLU A 1 161 ? 4.361 17.686 17.828 1.00 12.13 161 GLU A N 1
ATOM 1204 C CA . GLU A 1 161 ? 3.732 18.190 16.609 1.00 11.90 161 GLU A CA 1
ATOM 1205 C C . GLU A 1 161 ? 3.836 17.100 15.550 1.00 11.35 161 GLU A C 1
ATOM 1206 O O . GLU A 1 161 ? 4.750 16.281 15.620 1.00 11.42 161 GLU A O 1
ATOM 1212 N N . PRO A 1 162 ? 2.912 17.071 14.567 1.00 10.95 162 PRO A N 1
ATOM 1213 C CA A PRO A 1 162 ? 2.973 16.033 13.540 0.50 10.80 162 PRO A CA 1
ATOM 1214 C CA B PRO A 1 162 ? 2.975 16.029 13.544 0.50 10.81 162 PRO A CA 1
ATOM 1215 C C . PRO A 1 162 ? 4.295 16.033 12.772 1.00 10.57 162 PRO A C 1
ATOM 1216 O O . PRO A 1 162 ? 4.735 17.085 12.302 1.00 10.62 162 PRO A O 1
ATOM 1223 N N . VAL A 1 163 ? 4.917 14.862 12.667 1.00 10.07 163 VAL A N 1
ATOM 1224 C CA . VAL A 1 163 ? 6.123 14.671 11.869 1.00 9.86 163 VAL A CA 1
ATOM 1225 C C . VAL A 1 163 ? 5.717 13.746 10.736 1.00 9.57 163 VAL A C 1
ATOM 1226 O O . VAL A 1 163 ? 5.554 12.542 10.941 1.00 9.71 163 VAL A O 1
ATOM 1230 N N . ILE A 1 164 ? 5.533 14.319 9.551 1.00 9.15 164 ILE A N 1
ATOM 1231 C CA . ILE A 1 164 ? 4.927 13.614 8.429 1.00 8.95 164 ILE A CA 1
ATOM 1232 C C . ILE A 1 164 ? 5.919 13.409 7.291 1.00 8.54 164 ILE A C 1
ATOM 1233 O O . ILE A 1 164 ? 6.696 14.305 6.957 1.00 8.23 164 ILE A O 1
ATOM 1238 N N . ILE A 1 165 ? 5.876 12.219 6.698 1.00 8.16 165 ILE A N 1
ATOM 1239 C CA . ILE A 1 165 ? 6.567 11.957 5.446 1.00 8.21 165 ILE A CA 1
ATOM 1240 C C . ILE A 1 165 ? 5.675 12.517 4.336 1.00 8.20 165 ILE A C 1
ATOM 1241 O O . ILE A 1 165 ? 4.779 11.834 3.840 1.00 8.13 165 ILE A O 1
ATOM 1246 N N . SER A 1 166 ? 5.919 13.777 3.972 1.00 8.32 166 SER A N 1
ATOM 1247 C CA A SER A 1 166 ? 5.088 14.488 2.995 0.50 8.45 166 SER A CA 1
ATOM 1248 C CA B SER A 1 166 ? 5.080 14.482 3.000 0.50 8.43 166 SER A CA 1
ATOM 1249 C C . SER A 1 166 ? 5.274 13.952 1.582 1.00 8.53 166 SER A C 1
ATOM 1250 O O . SER A 1 166 ? 4.373 14.055 0.746 1.00 8.91 166 SER A O 1
ATOM 1255 N N . ARG A 1 167 ? 6.451 13.395 1.320 1.00 8.38 167 ARG A N 1
ATOM 1256 C CA . ARG A 1 167 ? 6.766 12.793 0.034 1.00 8.26 167 ARG A CA 1
ATOM 1257 C C . ARG A 1 167 ? 7.858 11.760 0.257 1.00 8.00 167 ARG A C 1
ATOM 1258 O O . ARG A 1 167 ? 8.690 11.911 1.150 1.00 7.73 167 ARG A O 1
ATOM 1266 N N . CYS A 1 168 ? 7.847 10.701 -0.542 1.00 7.70 168 CYS A N 1
ATOM 1267 C CA . CYS A 1 168 ? 8.906 9.704 -0.480 1.00 7.86 168 CYS A CA 1
ATOM 1268 C C . CYS A 1 168 ? 9.032 8.967 -1.800 1.00 7.88 168 CYS A C 1
ATOM 1269 O O . CYS A 1 168 ? 8.125 8.996 -2.636 1.00 8.18 168 CYS A O 1
ATOM 1272 N N . GLY A 1 169 ? 10.171 8.318 -1.988 1.00 7.81 169 GLY A N 1
ATOM 1273 C CA . GLY A 1 169 ? 10.421 7.599 -3.226 1.00 8.17 169 GLY A CA 1
ATOM 1274 C C . GLY A 1 169 ? 11.851 7.139 -3.352 1.00 8.41 169 GLY A C 1
ATOM 1275 O O . GLY A 1 169 ? 12.578 7.055 -2.361 1.00 8.22 169 GLY A O 1
ATOM 1276 N N . GLU A 1 170 ? 12.244 6.838 -4.587 1.00 8.95 170 GLU A N 1
ATOM 1277 C CA . GLU A 1 170 ? 13.584 6.364 -4.891 1.00 9.32 170 GLU A CA 1
ATOM 1278 C C . GLU A 1 170 ? 14.306 7.391 -5.756 1.00 9.62 170 GLU A C 1
ATOM 1279 O O . GLU A 1 170 ? 13.686 8.059 -6.587 1.00 9.97 170 GLU A O 1
ATOM 1285 N N . LEU A 1 171 ? 15.612 7.522 -5.537 1.00 9.95 171 LEU A N 1
ATOM 1286 C CA . LEU A 1 171 ? 16.459 8.424 -6.313 1.00 10.24 171 LEU A CA 1
ATOM 1287 C C . LEU A 1 171 ? 17.362 7.626 -7.237 1.00 10.46 171 LEU A C 1
ATOM 1288 O O . LEU A 1 171 ? 17.635 6.453 -6.990 1.00 10.57 171 LEU A O 1
ATOM 1293 N N . ILE A 1 172 ? 17.833 8.268 -8.303 1.00 10.86 172 ILE A N 1
ATOM 1294 C CA . ILE A 1 172 ? 18.822 7.652 -9.178 0.40 10.77 172 ILE A CA 1
ATOM 1295 C C . ILE A 1 172 ? 20.113 7.491 -8.390 0.40 10.68 172 ILE A C 1
ATOM 1296 O O . ILE A 1 172 ? 20.600 8.448 -7.787 0.40 10.43 172 ILE A O 1
#

Secondary structure (DSSP, 8-state):
---EEEEEEEETTEEEEEEEEEE-TTT-HHHHHHHHHHHHTTTS-SSTT-BEEEEETTTEEEE--TTTSSSS---BTTBS-B------S---STTEEEE--SSTT-B-S-EEEESS--GGGTTTS-EEEEEEE-HHHHHHGGGG--TT---SS-EEEEEEEEE-

Foldseek 3Di:
DWWKKKFFKDWFPRGLGMWIKTWPCVQQVVVSVQQQCQQACVVVHHQAFWFFFFDAAQFKIKTFARPPNHPPAFATPVGRWAFQRDQPDALAAFFWKWFDADFGGGGGGMIMTTHGHDRVCRPPIHTTIGTPDDSVSRNVQVVQHYNVGGGNTTITRNHMHTDD

Sequence (164 aa):
NLPRVFFDIRIGNGDAGRIVMELRSSDIVPRTAENFRALCTGERGFGYHNCCFHRVIPQFMCCQQGGDFVKGDGTGGKSIYGRKFDDENFQLRHEGFGVLLSMANSSGPNTNGSQFFICTTKCCDWLDGKHVVFGRVVDGQNVVKKMESVGSKSGKVKEPPVIISSRCGELI

B-factor: mean 10.25, std 4.45, range [4.63, 45.91]

InterPro domains:
  IPR000504 RNA recognition motif domain [PF00076] (2-42)
  IPR000504 RNA recognition motif domain [PS50102] (1-48)
  IPR002130 Cyclophilin-type peptidyl-prolyl cis-trans isomerase domain [PF00160] (116-270)
  IPR002130 Cyclophilin-type peptidyl-prolyl cis-trans isomerase domain [PR00153] (132-147)
  IPR002130 Cyclophilin-type peptidyl-prolyl cis-trans isomerase domain [PR00153] (161-173)
  IPR002130 Cyclophilin-type peptidyl-prolyl cis-trans isomerase domain [PR00153] (204-219)
  IPR002130 Cyclophilin-type peptidyl-prolyl cis-trans isomerase domain [PR00153] (219-231)
  IPR002130 Cyclophilin-type peptidyl-prolyl cis-trans isomerase domain [PR00153] (232-247)
  IPR002130 Cyclophilin-type peptidyl-prolyl cis-trans isomerase domain [PS50072] (115-271)
  IPR012677 Nucleotide-binding alpha-beta plait domain superfamily [G3DSA:3.30.70.330] (1-79)
  IPR016304 Peptidyl-prolyl cis-trans isomerase E [PIRSF001475] (1-272)
  IPR020892 Cyclophilin-type peptidyl-prolyl cis-trans isomerase, conserved site [PS00170] (156-173)
  IPR029000 Cyclophilin-like domain superfamily [G3DSA:2.40.100.10] (99-273)
  IPR029000 Cyclophilin-like domain superfamily [SSF50891] (110-272)
  IPR035979 RNA-binding domain superfamily [SSF54928] (1-56)

Radius of gyration: 14.05 Å; Cα contacts (8 Å, |Δi|>4): 467; chains: 1; bounding box: 30×37×36 Å